Protein AF-A0A7C6C4B9-F1 (afdb_monomer_lite)

Radius of gyration: 12.63 Å; chains: 1; bounding box: 38×22×32 Å

Foldseek 3Di:
DDDFPDKDKDQDDLVCQVLQQVVQCVVCVPDPSSHDDSVRVVCQCVVPRVQWMFIDTVNHTPDIGGDPD

Secondary structure (DSSP, 8-state):
-PPP--EEEEE--GGGHHHHHHHHHHH-TTSSS-S--HHHHHHHHHH-GGGEEEEEETTEEEEEEE---

Sequence (69 aa):
MREIDNITLQFLKLEDYGDLKQAMIEAYPNIPEPFWKEKQLKVLVENFPEGQIVIMIDNEFAGCALSHH

Structure (mmCIF, N/CA/C/O backbone):
data_AF-A0A7C6C4B9-F1
#
_entry.id   AF-A0A7C6C4B9-F1
#
loop_
_atom_site.group_PDB
_atom_site.id
_atom_site.type_symbol
_atom_site.label_atom_id
_atom_site.label_alt_id
_atom_site.label_comp_id
_atom_site.label_asym_id
_atom_site.label_entity_id
_atom_site.label_seq_id
_atom_site.pdbx_PDB_ins_code
_atom_site.Cartn_x
_atom_site.Cartn_y
_atom_site.Cartn_z
_atom_site.occupancy
_atom_site.B_iso_or_equiv
_atom_site.auth_seq_id
_atom_site.auth_comp_id
_atom_site.auth_asym_id
_atom_site.auth_atom_id
_atom_site.pdbx_PDB_model_num
ATOM 1 N N . MET A 1 1 ? -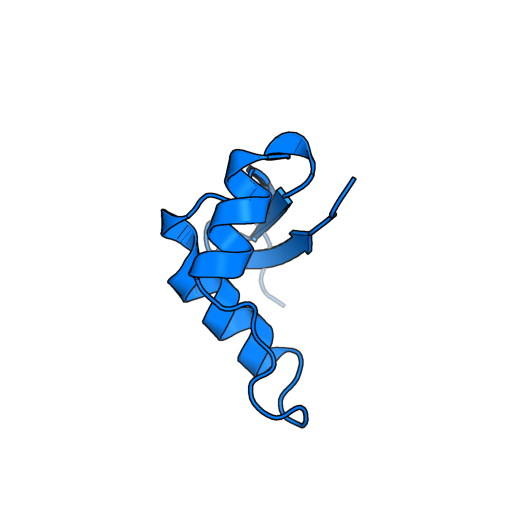25.959 -2.309 5.572 1.00 69.38 1 MET A N 1
ATOM 2 C CA . MET A 1 1 ? -24.680 -1.584 5.451 1.00 69.38 1 MET A CA 1
ATOM 3 C C . MET A 1 1 ? -23.921 -1.868 6.734 1.00 69.38 1 MET A C 1
ATOM 5 O O . MET A 1 1 ? -24.548 -1.786 7.782 1.00 69.38 1 MET A O 1
ATOM 9 N N . ARG A 1 2 ? -22.679 -2.351 6.651 1.00 87.00 2 ARG A N 1
ATOM 10 C CA . ARG A 1 2 ? -21.849 -2.625 7.835 1.00 87.00 2 ARG A CA 1
ATOM 11 C C . ARG A 1 2 ? -21.378 -1.289 8.424 1.00 87.00 2 ARG A C 1
ATOM 13 O O . ARG A 1 2 ? -21.084 -0.380 7.649 1.00 87.00 2 ARG A O 1
ATOM 20 N N . GLU A 1 3 ? -21.356 -1.172 9.749 1.00 93.50 3 GLU A N 1
ATOM 21 C CA . GLU A 1 3 ? -20.702 -0.048 10.431 1.00 93.50 3 GLU A CA 1
ATOM 22 C C . GLU A 1 3 ? -19.184 -0.258 10.416 1.00 93.50 3 GLU A C 1
ATOM 24 O O . GLU A 1 3 ? -18.718 -1.394 10.481 1.00 93.50 3 GLU A O 1
ATOM 29 N N . ILE A 1 4 ? -18.437 0.833 10.248 1.00 95.19 4 ILE A N 1
ATOM 30 C CA . ILE A 1 4 ? -16.973 0.829 10.248 1.00 95.19 4 ILE A CA 1
ATOM 31 C C . ILE A 1 4 ? -16.522 1.251 11.642 1.00 95.19 4 ILE A C 1
ATOM 33 O O . ILE A 1 4 ? -16.880 2.345 12.085 1.00 95.19 4 ILE A O 1
ATOM 37 N N . ASP A 1 5 ? -15.721 0.415 12.297 1.00 95.62 5 ASP A N 1
ATOM 38 C CA . ASP A 1 5 ? -15.222 0.674 13.647 1.00 95.62 5 ASP A CA 1
ATOM 39 C C . ASP A 1 5 ? -13.915 1.473 13.606 1.00 95.62 5 ASP A C 1
ATOM 41 O O . ASP A 1 5 ? -13.681 2.361 14.432 1.00 95.62 5 ASP A O 1
ATOM 45 N N . ASN A 1 6 ? -13.045 1.173 12.637 1.00 96.81 6 ASN A N 1
ATOM 46 C CA . ASN A 1 6 ? -11.744 1.811 12.521 1.00 96.81 6 ASN A CA 1
ATOM 47 C C . ASN A 1 6 ? -11.305 2.023 11.068 1.00 96.81 6 ASN A C 1
ATOM 49 O O . ASN A 1 6 ? -11.450 1.152 10.213 1.00 96.81 6 ASN A O 1
ATOM 53 N N . ILE A 1 7 ? -10.681 3.178 10.825 1.00 96.44 7 ILE A N 1
ATOM 54 C CA . ILE A 1 7 ? -9.889 3.437 9.625 1.00 96.44 7 ILE A CA 1
ATOM 55 C C . ILE A 1 7 ? -8.470 3.771 10.071 1.00 96.44 7 ILE A C 1
ATOM 57 O O . ILE A 1 7 ? -8.275 4.694 10.866 1.00 96.44 7 ILE A O 1
ATOM 61 N N . THR A 1 8 ? -7.483 3.056 9.536 1.00 97.06 8 THR A N 1
ATOM 62 C CA . THR A 1 8 ? -6.066 3.319 9.811 1.00 97.06 8 THR A CA 1
ATOM 63 C C . THR A 1 8 ? -5.313 3.615 8.520 1.00 97.06 8 THR A C 1
ATOM 65 O O . THR A 1 8 ? -5.489 2.937 7.511 1.00 97.06 8 THR A O 1
ATOM 68 N N . LEU A 1 9 ? -4.448 4.627 8.571 1.00 96.69 9 LEU A N 1
ATOM 69 C CA . LEU A 1 9 ? -3.459 4.932 7.540 1.00 96.69 9 LEU A CA 1
ATOM 70 C C . LEU A 1 9 ? -2.099 4.409 7.995 1.00 96.69 9 LEU A C 1
ATOM 72 O O . LEU A 1 9 ? -1.670 4.698 9.113 1.00 96.69 9 LEU A O 1
ATOM 76 N N . GLN A 1 10 ? -1.431 3.643 7.139 1.00 96.19 10 GLN A N 1
ATOM 77 C CA . GLN A 1 10 ? -0.128 3.048 7.434 1.00 96.19 10 GLN A CA 1
ATOM 78 C C . GLN A 1 10 ? 0.814 3.233 6.251 1.00 96.19 10 GLN A C 1
ATOM 80 O O . GLN A 1 10 ? 0.363 3.334 5.111 1.00 96.19 10 GLN A O 1
ATOM 85 N N . PHE A 1 11 ? 2.121 3.260 6.511 1.00 97.06 11 PHE A N 1
ATOM 86 C CA . PHE A 1 11 ? 3.092 3.143 5.429 1.00 97.06 11 PHE A CA 1
ATOM 87 C C . PHE A 1 11 ? 3.129 1.704 4.931 1.00 97.06 11 PHE A C 1
ATOM 89 O O . PHE A 1 11 ? 3.214 0.775 5.736 1.00 97.06 11 PHE A O 1
ATOM 96 N N . LEU A 1 12 ? 3.068 1.544 3.613 1.00 96.25 12 LEU A N 1
ATOM 97 C CA . LEU A 1 12 ? 3.155 0.250 2.957 1.00 96.25 12 LEU A CA 1
ATOM 98 C C . LEU A 1 12 ? 4.525 -0.368 3.215 1.00 96.25 12 LEU A C 1
ATOM 100 O O . LEU A 1 12 ? 5.553 0.294 3.064 1.00 96.25 12 LEU A O 1
ATOM 104 N N . LYS A 1 13 ? 4.549 -1.655 3.529 1.00 94.94 13 LYS A N 1
ATOM 105 C CA . LYS A 1 13 ? 5.775 -2.427 3.668 1.00 94.94 13 LYS A CA 1
ATOM 106 C C . LYS A 1 13 ? 5.827 -3.535 2.631 1.00 94.94 13 LYS A C 1
ATOM 108 O O . LYS A 1 13 ? 4.830 -3.927 2.035 1.00 94.94 13 LYS A O 1
ATOM 113 N N . LEU A 1 14 ? 7.022 -4.090 2.436 1.00 95.12 14 LEU A N 1
ATOM 114 C CA . LEU A 1 14 ? 7.200 -5.212 1.515 1.00 95.12 14 LEU A CA 1
ATOM 115 C C . LEU A 1 14 ? 6.425 -6.468 1.964 1.00 95.12 14 LEU A C 1
ATOM 117 O O . LEU A 1 14 ? 6.013 -7.257 1.119 1.00 95.12 14 LEU A O 1
ATOM 121 N N . GLU A 1 15 ? 6.198 -6.630 3.273 1.00 94.44 15 GLU A N 1
ATOM 122 C CA . GLU A 1 15 ? 5.386 -7.718 3.845 1.0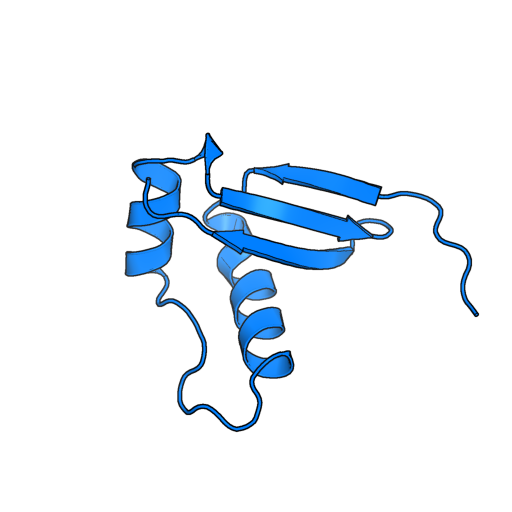0 94.44 15 GLU A CA 1
ATOM 123 C C . GLU A 1 15 ? 3.919 -7.686 3.384 1.00 94.44 15 GLU A C 1
ATOM 125 O O . GLU A 1 15 ? 3.306 -8.742 3.251 1.00 94.44 15 GLU A O 1
ATOM 130 N N . ASP A 1 16 ? 3.404 -6.512 3.008 1.00 93.06 16 ASP A N 1
ATOM 131 C CA . ASP A 1 16 ? 2.020 -6.313 2.558 1.00 93.06 16 ASP A CA 1
ATOM 132 C C . ASP A 1 16 ? 1.821 -6.637 1.060 1.00 93.06 16 ASP A C 1
ATOM 134 O O . ASP A 1 16 ? 0.736 -6.450 0.505 1.00 93.06 16 ASP A O 1
ATOM 138 N N . TYR A 1 17 ? 2.865 -7.106 0.359 1.00 94.44 17 TYR A N 1
ATOM 139 C CA . TYR A 1 17 ? 2.831 -7.319 -1.094 1.00 94.44 17 TYR A CA 1
ATOM 140 C C . TYR A 1 17 ? 1.697 -8.248 -1.551 1.00 94.44 17 TYR A C 1
ATOM 142 O O . TYR A 1 17 ? 1.119 -8.034 -2.619 1.00 94.44 17 TYR A O 1
ATOM 150 N N . GLY A 1 18 ? 1.388 -9.281 -0.762 1.00 94.12 18 GLY A N 1
ATOM 151 C CA . GLY A 1 18 ? 0.323 -10.233 -1.075 1.00 94.12 18 GLY A CA 1
ATOM 152 C C . GLY A 1 18 ? -1.043 -9.555 -1.178 1.00 94.12 18 GLY A C 1
ATOM 153 O O . GLY A 1 18 ? -1.712 -9.680 -2.207 1.00 94.12 18 GLY A O 1
ATOM 154 N N . ASP A 1 19 ? -1.399 -8.781 -0.153 1.00 93.25 19 ASP A N 1
ATOM 155 C CA . ASP A 1 19 ? -2.685 -8.086 -0.063 1.00 93.25 19 ASP A CA 1
ATOM 156 C C . ASP A 1 19 ? -2.786 -6.975 -1.109 1.00 93.25 19 ASP A C 1
ATOM 158 O O . ASP A 1 19 ? -3.783 -6.884 -1.828 1.00 93.25 19 ASP A O 1
ATOM 162 N N . LEU A 1 20 ? -1.705 -6.207 -1.299 1.00 93.75 20 LEU A N 1
ATOM 163 C CA . LEU A 1 20 ? -1.618 -5.213 -2.368 1.00 93.75 20 LEU A CA 1
ATOM 164 C C . LEU A 1 20 ? -1.878 -5.847 -3.738 1.00 93.75 20 LEU A C 1
ATOM 166 O O . LEU A 1 20 ? -2.671 -5.333 -4.527 1.00 93.75 20 LEU A O 1
ATOM 170 N N . LYS A 1 21 ? -1.194 -6.953 -4.048 1.00 93.50 21 LYS A N 1
ATOM 171 C CA . LYS A 1 21 ? -1.314 -7.616 -5.348 1.00 93.50 21 LYS A CA 1
ATOM 172 C C . LYS A 1 21 ? -2.746 -8.077 -5.597 1.00 93.50 21 LYS A C 1
ATOM 174 O O . LYS A 1 21 ? -3.246 -7.894 -6.707 1.00 93.50 21 LYS A O 1
ATOM 179 N N . GLN A 1 22 ? -3.386 -8.661 -4.587 1.00 92.56 22 GLN A N 1
ATOM 180 C CA . GLN A 1 22 ? -4.770 -9.105 -4.683 1.00 92.56 22 GLN A CA 1
ATOM 181 C C . GLN A 1 22 ? -5.709 -7.917 -4.932 1.00 92.56 22 GLN A C 1
ATOM 183 O O . GLN A 1 22 ? -6.468 -7.938 -5.900 1.00 92.56 22 GLN A O 1
ATOM 188 N N . ALA A 1 23 ? -5.574 -6.842 -4.151 1.00 91.06 23 ALA A N 1
ATOM 189 C CA . ALA A 1 23 ? -6.375 -5.632 -4.317 1.00 91.06 23 ALA A CA 1
ATOM 190 C C . ALA A 1 23 ? -6.208 -4.999 -5.711 1.00 91.06 23 ALA A C 1
ATOM 192 O O . ALA A 1 23 ? -7.181 -4.564 -6.323 1.00 91.06 23 ALA A O 1
ATOM 193 N N . MET A 1 24 ? -4.989 -4.987 -6.261 1.00 90.94 24 MET A N 1
ATOM 194 C CA . MET A 1 24 ? -4.731 -4.488 -7.617 1.00 90.94 24 MET A CA 1
ATOM 195 C C . MET A 1 24 ? -5.392 -5.355 -8.701 1.00 90.94 24 MET A C 1
ATOM 197 O O . MET A 1 24 ? -5.928 -4.820 -9.671 1.00 90.94 24 MET A O 1
ATOM 201 N N . ILE A 1 25 ? -5.383 -6.684 -8.546 1.00 92.38 25 ILE A N 1
ATOM 202 C CA . ILE A 1 25 ? -6.067 -7.602 -9.472 1.00 92.38 25 ILE A CA 1
ATOM 203 C C . ILE A 1 25 ? -7.578 -7.361 -9.455 1.00 92.38 25 ILE A C 1
ATOM 205 O O . ILE A 1 25 ? -8.201 -7.303 -10.515 1.00 92.38 25 ILE A O 1
ATOM 209 N N . GLU A 1 26 ? -8.157 -7.179 -8.271 1.00 91.25 26 GLU A N 1
ATOM 210 C CA . GLU A 1 26 ? -9.591 -6.933 -8.105 1.00 91.25 26 GLU A CA 1
ATOM 211 C C . GLU A 1 26 ? -10.025 -5.554 -8.613 1.00 91.25 26 GLU A C 1
ATOM 213 O O . GLU A 1 26 ? -11.089 -5.431 -9.220 1.00 91.25 26 GLU A O 1
ATOM 218 N N . ALA A 1 27 ? -9.198 -4.523 -8.419 1.00 89.69 27 ALA A N 1
ATOM 219 C CA . ALA A 1 27 ? -9.488 -3.163 -8.870 1.00 89.69 27 ALA A CA 1
ATOM 220 C C . ALA A 1 27 ? -9.439 -3.012 -10.402 1.00 89.6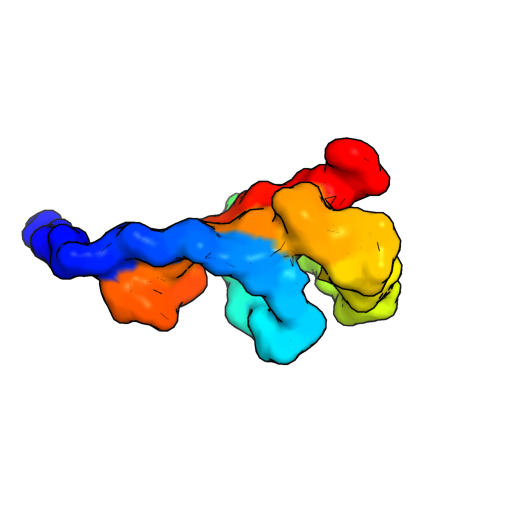9 27 ALA A C 1
ATOM 222 O O . ALA A 1 27 ? -10.139 -2.169 -10.968 1.00 89.69 27 ALA A O 1
ATOM 223 N N . TYR A 1 28 ? -8.631 -3.831 -11.084 1.00 90.00 28 TYR A N 1
ATOM 224 C CA . TYR A 1 28 ? -8.378 -3.720 -12.523 1.00 90.00 28 TYR A CA 1
ATOM 225 C C . TYR A 1 28 ? -8.540 -5.065 -13.261 1.00 90.00 28 TYR A C 1
ATOM 227 O O . TYR A 1 28 ? -7.612 -5.516 -13.937 1.00 90.00 28 TYR A O 1
ATOM 235 N N . PRO A 1 29 ? -9.730 -5.693 -13.230 1.00 91.38 29 PRO A N 1
ATOM 236 C CA . PRO A 1 29 ? -9.938 -7.061 -13.724 1.00 91.38 29 PRO A CA 1
ATO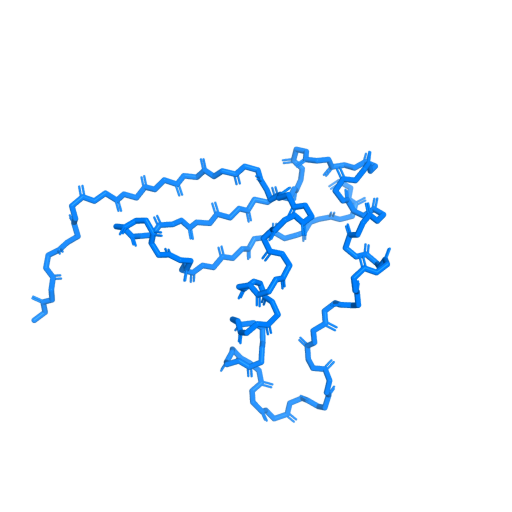M 237 C C . PRO A 1 29 ? -9.712 -7.230 -15.236 1.00 91.38 29 PRO A C 1
ATOM 239 O O . PRO A 1 29 ? -9.535 -8.344 -15.720 1.00 91.38 29 PRO A O 1
ATOM 242 N N . ASN A 1 30 ? -9.720 -6.129 -15.994 1.00 94.38 30 ASN A N 1
ATOM 243 C CA . ASN A 1 30 ? -9.573 -6.129 -17.452 1.00 94.38 30 ASN A CA 1
ATOM 244 C C . ASN A 1 30 ? -8.151 -5.793 -17.929 1.00 94.38 30 ASN A C 1
ATOM 246 O O . ASN A 1 30 ? -7.901 -5.787 -19.134 1.00 94.38 30 ASN A O 1
ATOM 250 N N . ILE A 1 31 ? -7.231 -5.470 -17.017 1.00 92.31 31 ILE A N 1
ATOM 251 C CA . ILE A 1 31 ? -5.840 -5.167 -17.354 1.00 92.31 31 ILE A CA 1
ATOM 252 C C . ILE A 1 31 ? -5.015 -6.444 -17.130 1.00 92.31 31 ILE A C 1
ATOM 254 O O . ILE A 1 31 ? -5.043 -6.989 -16.029 1.00 92.31 31 ILE A O 1
ATOM 258 N N . PRO A 1 32 ? -4.282 -6.954 -18.137 1.00 89.31 32 PRO A N 1
ATOM 259 C CA . PRO A 1 32 ? -3.366 -8.075 -17.945 1.00 89.31 32 PRO A CA 1
ATOM 260 C C . PRO A 1 32 ? -2.243 -7.705 -16.973 1.00 89.31 32 PRO A C 1
ATOM 262 O O . PRO A 1 32 ? -1.635 -6.649 -17.118 1.00 89.31 32 PRO A O 1
ATOM 265 N N . GLU A 1 33 ? -1.956 -8.590 -16.014 1.00 88.56 33 GLU A N 1
ATOM 266 C CA . GLU A 1 33 ? -0.937 -8.378 -14.970 1.00 88.56 33 GLU A CA 1
ATOM 267 C C . GLU A 1 33 ? -1.033 -6.985 -14.309 1.00 88.56 33 GLU A C 1
ATOM 269 O O . GLU A 1 33 ? -0.068 -6.219 -14.329 1.00 88.56 33 GLU A O 1
ATOM 274 N N . PRO A 1 34 ? -2.182 -6.630 -13.705 1.00 89.19 34 PRO A N 1
ATOM 275 C CA . PRO A 1 34 ? -2.476 -5.261 -13.282 1.00 89.19 34 PRO A CA 1
ATOM 276 C C . PRO A 1 34 ? -1.773 -4.857 -11.980 1.00 89.19 34 PRO A C 1
ATOM 278 O O . PRO A 1 34 ? -2.254 -3.992 -11.256 1.00 89.19 34 PRO A O 1
ATOM 281 N N . PHE A 1 35 ? -0.667 -5.510 -11.633 1.00 91.25 35 PHE A N 1
ATOM 282 C CA . PHE A 1 35 ? -0.011 -5.385 -10.341 1.00 91.25 35 PHE A CA 1
ATOM 283 C C . PHE A 1 35 ? 1.457 -4.993 -10.488 1.00 91.25 35 PHE A C 1
ATOM 285 O O . PHE A 1 35 ? 2.152 -5.400 -11.422 1.00 91.25 35 PHE A O 1
ATOM 292 N N . TRP A 1 36 ? 1.964 -4.247 -9.508 1.00 91.88 36 TRP A N 1
ATOM 293 C CA . TRP A 1 36 ? 3.399 -4.021 -9.376 1.00 91.88 36 TRP A CA 1
ATOM 294 C C . TRP A 1 36 ? 4.110 -5.346 -9.100 1.00 91.88 36 TRP A C 1
ATOM 296 O O . TRP A 1 36 ? 3.664 -6.165 -8.293 1.00 91.88 36 TRP A O 1
ATOM 306 N N . LYS A 1 37 ? 5.249 -5.583 -9.752 1.00 93.69 37 LYS A N 1
ATOM 307 C CA . LYS A 1 37 ? 6.101 -6.726 -9.403 1.00 93.69 37 LYS A CA 1
ATOM 308 C C . LYS A 1 37 ? 6.765 -6.452 -8.058 1.00 93.69 37 LYS A C 1
ATOM 31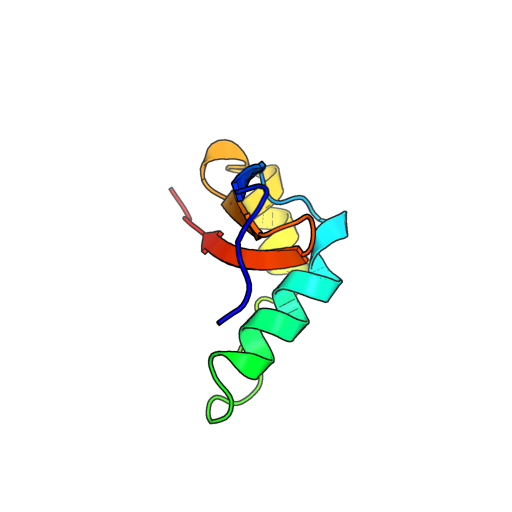0 O O . LYS A 1 37 ? 7.158 -5.322 -7.787 1.00 93.69 37 LYS A O 1
ATOM 315 N N . GLU A 1 38 ? 6.985 -7.494 -7.264 1.00 94.19 38 GLU A N 1
ATOM 316 C CA . GLU A 1 38 ? 7.607 -7.394 -5.933 1.00 94.19 38 GLU A CA 1
ATOM 317 C C . GLU A 1 38 ? 8.915 -6.584 -5.940 1.00 94.19 38 GLU A C 1
ATOM 319 O O . GLU A 1 38 ? 9.137 -5.727 -5.092 1.00 94.19 38 GLU A O 1
ATOM 324 N N . LYS A 1 39 ? 9.755 -6.770 -6.969 1.00 94.81 39 LYS A N 1
ATOM 325 C CA . LYS A 1 39 ? 10.997 -5.998 -7.145 1.00 94.81 39 LYS A CA 1
ATOM 326 C C . LYS A 1 39 ? 10.758 -4.501 -7.357 1.00 94.81 39 LYS A C 1
ATOM 328 O O . LYS A 1 39 ? 11.564 -3.701 -6.904 1.00 94.81 39 LYS A O 1
ATOM 333 N N . GLN A 1 40 ? 9.697 -4.125 -8.070 1.00 93.62 40 GLN A N 1
ATOM 334 C CA . GLN A 1 40 ? 9.348 -2.719 -8.293 1.00 93.62 40 GLN A CA 1
ATOM 335 C C . GLN A 1 40 ? 8.796 -2.101 -7.011 1.00 93.62 40 GLN A C 1
ATOM 337 O O . GLN A 1 40 ? 9.202 -1.002 -6.649 1.00 93.62 40 GLN A O 1
ATOM 342 N N . LEU A 1 41 ? 7.938 -2.838 -6.297 1.00 94.94 41 LEU A N 1
ATOM 343 C CA . LEU A 1 41 ? 7.436 -2.403 -5.000 1.00 94.94 41 LEU A CA 1
ATOM 344 C C . LEU A 1 41 ? 8.588 -2.187 -4.015 1.00 94.94 41 LEU A C 1
ATOM 346 O O . LEU A 1 41 ? 8.661 -1.140 -3.386 1.00 94.94 41 LEU A O 1
ATOM 350 N N . LYS A 1 42 ? 9.524 -3.135 -3.933 1.00 95.62 42 LYS A N 1
ATOM 351 C CA . LYS A 1 42 ? 10.703 -3.017 -3.072 1.00 95.62 42 LYS A CA 1
ATOM 352 C C . LYS A 1 42 ? 11.456 -1.702 -3.302 1.00 95.62 42 LYS A C 1
ATOM 354 O O . LYS A 1 42 ? 11.772 -1.018 -2.339 1.00 95.62 42 LYS A O 1
ATOM 359 N N . VAL A 1 43 ? 11.670 -1.314 -4.561 1.00 95.44 43 VAL A N 1
ATOM 360 C CA . VAL A 1 43 ? 12.325 -0.041 -4.909 1.00 95.44 43 VAL A CA 1
ATOM 361 C C . VAL A 1 43 ? 11.537 1.166 -4.391 1.00 95.44 43 VAL A C 1
ATOM 363 O O . VAL A 1 43 ? 12.146 2.103 -3.887 1.00 95.44 43 VAL A O 1
ATOM 366 N N . LEU A 1 44 ? 10.205 1.158 -4.499 1.00 94.69 44 LEU A N 1
ATOM 367 C CA . LEU A 1 44 ? 9.357 2.247 -4.001 1.00 94.69 44 LEU A CA 1
ATOM 368 C C . LEU A 1 44 ? 9.438 2.379 -2.481 1.00 94.69 44 LEU A C 1
ATOM 370 O O . LEU A 1 44 ? 9.692 3.466 -1.970 1.00 94.69 44 LEU A O 1
ATOM 374 N N . VAL A 1 45 ? 9.255 1.264 -1.772 1.00 95.31 45 VAL A N 1
ATOM 375 C CA . VAL A 1 45 ? 9.213 1.251 -0.307 1.00 95.31 45 VAL A CA 1
ATOM 376 C C . VAL A 1 45 ? 10.592 1.544 0.298 1.00 95.31 45 VAL A C 1
ATOM 378 O O . VAL A 1 45 ? 10.672 2.163 1.351 1.00 95.31 45 VAL A O 1
ATOM 381 N N . GLU A 1 46 ? 11.687 1.151 -0.363 1.00 95.12 46 GLU A N 1
ATOM 382 C CA . GLU A 1 46 ? 13.049 1.456 0.103 1.00 95.12 46 GLU A CA 1
ATOM 383 C C . GLU A 1 46 ? 13.481 2.898 -0.201 1.00 95.12 46 GLU A C 1
ATOM 385 O O . GLU A 1 46 ? 14.177 3.502 0.613 1.00 95.12 46 GLU A O 1
ATOM 390 N N . ASN A 1 47 ? 13.089 3.459 -1.350 1.00 95.44 47 ASN A N 1
ATOM 391 C CA . ASN A 1 47 ? 13.543 4.793 -1.757 1.00 95.44 47 ASN A CA 1
ATOM 392 C C . ASN A 1 47 ? 12.650 5.927 -1.253 1.00 95.44 47 ASN A C 1
ATOM 394 O O . ASN A 1 47 ? 13.151 7.027 -1.030 1.00 95.44 47 ASN A O 1
ATOM 398 N N . PHE A 1 48 ? 11.342 5.691 -1.137 1.00 95.38 48 PHE A N 1
ATOM 399 C CA . PHE A 1 48 ? 10.385 6.706 -0.708 1.00 95.38 48 PHE A CA 1
ATOM 400 C C . PHE A 1 48 ? 9.239 6.096 0.116 1.00 95.38 48 PHE A C 1
ATOM 402 O O . PHE A 1 48 ? 8.089 6.075 -0.340 1.00 95.38 48 PHE A O 1
ATOM 409 N N . PRO A 1 49 ? 9.539 5.569 1.319 1.00 94.81 49 PRO A N 1
ATOM 410 C CA . PRO A 1 49 ? 8.555 4.905 2.173 1.00 94.81 49 PRO A CA 1
ATOM 411 C C . PRO A 1 49 ? 7.393 5.823 2.564 1.00 94.81 49 PRO A C 1
ATOM 413 O O . PRO A 1 49 ? 6.253 5.372 2.635 1.00 94.81 49 PRO A O 1
ATOM 416 N N . GLU A 1 50 ? 7.648 7.116 2.764 1.00 95.81 50 GLU A N 1
ATOM 417 C CA . GLU A 1 50 ? 6.633 8.090 3.172 1.00 95.81 50 GLU A CA 1
ATOM 418 C C . GLU A 1 50 ? 5.572 8.331 2.088 1.00 95.81 50 GLU A C 1
ATOM 420 O O . GLU A 1 50 ? 4.451 8.736 2.394 1.00 95.81 50 GLU A O 1
ATOM 425 N N . GLY A 1 51 ? 5.917 8.063 0.824 1.00 95.56 51 GLY A N 1
ATOM 426 C CA . GLY A 1 51 ? 5.008 8.154 -0.316 1.00 95.56 51 GLY A CA 1
ATOM 427 C C . GLY A 1 51 ? 4.192 6.896 -0.586 1.00 95.56 51 GLY A C 1
ATOM 428 O O . GLY A 1 51 ? 3.394 6.900 -1.524 1.00 95.56 51 GLY A O 1
ATOM 429 N N . GLN A 1 52 ? 4.401 5.821 0.181 1.00 96.88 52 GLN A N 1
ATOM 430 C CA . GLN A 1 52 ? 3.675 4.565 0.009 1.00 96.88 52 GLN A CA 1
ATOM 431 C C . GLN A 1 52 ? 2.711 4.393 1.176 1.00 96.88 52 GLN A C 1
ATOM 433 O O . GLN A 1 52 ? 3.126 4.097 2.293 1.00 96.88 52 GLN A O 1
ATOM 438 N N . ILE A 1 53 ? 1.417 4.589 0.932 1.00 96.62 53 ILE A N 1
ATOM 439 C CA . ILE A 1 53 ? 0.399 4.604 1.988 1.00 96.62 53 ILE A CA 1
ATOM 440 C C . ILE A 1 53 ? -0.665 3.549 1.699 1.00 96.62 53 ILE A C 1
ATOM 442 O O . ILE A 1 53 ? -1.127 3.410 0.566 1.00 96.62 53 ILE A O 1
ATOM 446 N N . VAL A 1 54 ? -1.090 2.843 2.743 1.00 96.06 54 VAL A N 1
ATOM 447 C CA . VAL A 1 54 ? -2.218 1.908 2.746 1.00 96.06 54 VAL A CA 1
ATOM 448 C C . VAL A 1 54 ? -3.327 2.446 3.643 1.00 96.06 54 VAL A C 1
ATOM 450 O O . VAL A 1 54 ? -3.067 3.009 4.708 1.00 96.06 54 VAL A O 1
ATOM 453 N N . ILE A 1 55 ? -4.568 2.255 3.204 1.00 95.44 55 ILE A N 1
ATOM 454 C CA . ILE A 1 55 ? -5.781 2.478 3.986 1.00 95.44 55 ILE A CA 1
ATOM 455 C C . ILE A 1 55 ? -6.309 1.114 4.423 1.00 95.44 55 ILE A C 1
ATOM 457 O O . ILE A 1 55 ? -6.577 0.249 3.587 1.00 95.44 55 ILE A O 1
ATOM 461 N N . MET A 1 56 ? -6.499 0.956 5.728 1.00 94.44 56 MET A N 1
ATOM 462 C CA . MET A 1 56 ? -7.108 -0.220 6.342 1.00 94.44 56 MET A CA 1
ATOM 463 C C . MET A 1 56 ? -8.494 0.144 6.876 1.00 94.44 56 MET A C 1
ATOM 465 O O . MET A 1 56 ? -8.640 1.194 7.507 1.00 94.44 56 MET A O 1
ATOM 469 N N . ILE A 1 57 ? -9.488 -0.717 6.663 1.00 95.31 57 ILE A N 1
ATOM 470 C CA . ILE A 1 57 ? -10.820 -0.626 7.281 1.00 95.31 57 ILE A CA 1
ATOM 471 C C . ILE A 1 57 ? -10.986 -1.856 8.162 1.00 95.31 57 ILE A C 1
ATOM 473 O O . ILE A 1 57 ? -10.913 -2.972 7.662 1.00 95.31 57 ILE A O 1
ATOM 477 N N . ASP A 1 58 ? -11.172 -1.666 9.466 1.00 95.06 58 ASP A N 1
ATOM 478 C CA . ASP A 1 58 ? -11.302 -2.761 10.438 1.00 95.06 58 ASP A CA 1
ATOM 479 C C . ASP A 1 58 ? -10.187 -3.824 10.306 1.00 95.06 58 ASP A C 1
ATOM 481 O O . ASP A 1 58 ? -10.431 -5.028 10.369 1.00 95.06 58 ASP A O 1
ATOM 485 N N . ASN A 1 59 ? -8.947 -3.357 10.120 1.00 91.75 59 ASN A N 1
ATOM 486 C CA . ASN A 1 59 ? -7.730 -4.153 9.908 1.00 91.75 59 ASN A CA 1
ATOM 487 C C . ASN A 1 59 ? -7.669 -4.946 8.588 1.00 91.75 59 ASN A C 1
ATOM 489 O O . ASN A 1 59 ? -6.736 -5.725 8.402 1.00 91.75 59 ASN A O 1
ATOM 493 N N . GLU A 1 60 ? -8.593 -4.720 7.657 1.00 90.81 60 GLU A N 1
ATOM 494 C CA . GLU A 1 60 ? -8.558 -5.285 6.305 1.00 90.81 60 GLU A CA 1
ATOM 495 C C . GLU A 1 60 ? -8.028 -4.258 5.296 1.00 90.81 60 GLU A C 1
ATOM 497 O O . GLU A 1 60 ? -8.310 -3.061 5.401 1.00 90.81 60 GLU A O 1
ATOM 502 N N . PHE A 1 61 ? -7.251 -4.720 4.311 1.00 91.69 61 PHE A N 1
ATOM 503 C CA . PHE A 1 61 ? -6.707 -3.868 3.254 1.00 91.69 61 PHE A CA 1
ATOM 504 C C . PHE A 1 61 ? -7.845 -3.311 2.393 1.00 91.69 61 PHE A C 1
ATOM 506 O O . PHE A 1 61 ? -8.526 -4.056 1.692 1.00 91.69 61 PHE A O 1
ATOM 513 N N . ALA A 1 62 ? -8.039 -1.993 2.422 1.00 92.62 62 ALA A N 1
ATOM 514 C CA . ALA A 1 62 ? -9.097 -1.331 1.660 1.00 92.62 62 ALA A CA 1
ATOM 515 C C . ALA A 1 62 ? -8.572 -0.640 0.395 1.00 92.62 62 ALA A C 1
ATOM 517 O O . ALA A 1 62 ? -9.310 -0.462 -0.574 1.00 92.62 62 ALA A O 1
ATOM 518 N N . GLY A 1 63 ? -7.302 -0.233 0.389 1.00 91.81 63 GLY A N 1
ATOM 519 C CA . GLY A 1 63 ? -6.684 0.413 -0.761 1.00 91.81 63 GLY A CA 1
ATOM 520 C C . GLY A 1 63 ? -5.316 1.000 -0.448 1.00 91.81 63 GLY A C 1
ATOM 521 O O . GLY A 1 63 ? -4.866 1.007 0.694 1.00 91.81 63 GLY A O 1
ATOM 522 N N . CYS A 1 64 ? -4.656 1.532 -1.472 1.00 94.12 64 CYS A N 1
ATOM 523 C CA . CYS A 1 64 ? -3.344 2.155 -1.337 1.00 94.12 64 CYS A CA 1
ATOM 524 C C . CYS A 1 64 ? -3.159 3.335 -2.292 1.00 94.12 64 CYS A C 1
ATOM 526 O O . CYS A 1 64 ? -3.802 3.413 -3.341 1.00 94.12 64 CYS A O 1
ATOM 528 N N . ALA A 1 65 ? -2.204 4.198 -1.963 1.00 93.62 65 ALA A N 1
ATOM 529 C CA . ALA A 1 65 ? -1.650 5.210 -2.848 1.00 93.62 65 ALA A CA 1
ATOM 530 C C . ALA A 1 65 ? -0.130 5.026 -2.926 1.00 93.62 65 ALA A C 1
ATOM 532 O O . ALA A 1 65 ? 0.533 4.881 -1.899 1.00 93.62 65 ALA A O 1
ATOM 533 N N . LEU A 1 66 ? 0.403 5.021 -4.148 1.00 93.62 66 LEU A N 1
ATOM 534 C CA . LEU A 1 66 ? 1.827 4.844 -4.427 1.00 93.62 66 LEU A CA 1
ATOM 535 C C . LEU A 1 66 ? 2.334 6.065 -5.191 1.00 93.62 66 LEU A C 1
ATOM 537 O O . LEU A 1 66 ? 1.737 6.441 -6.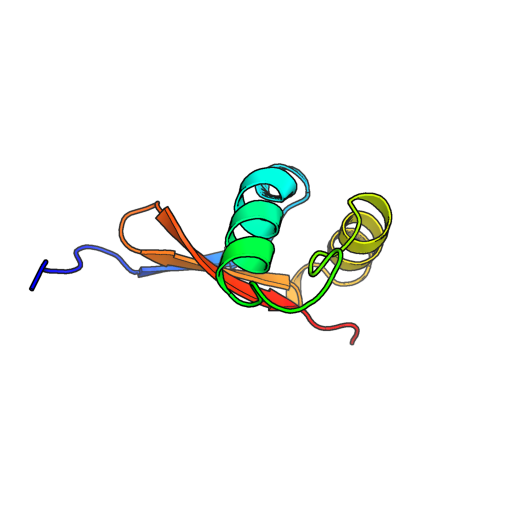203 1.00 93.62 66 LEU A O 1
ATOM 541 N N . SER A 1 67 ? 3.434 6.660 -4.733 1.00 93.56 67 SER A N 1
ATOM 542 C CA . SER A 1 67 ? 4.131 7.740 -5.441 1.00 93.56 67 SER A CA 1
ATOM 543 C C . SER A 1 67 ? 5.570 7.356 -5.762 1.00 93.56 67 SER A C 1
ATOM 545 O O . SER A 1 67 ? 6.212 6.609 -5.030 1.00 93.56 67 SER A O 1
ATOM 547 N N . HIS A 1 68 ? 6.103 7.912 -6.846 1.00 84.88 68 HIS A N 1
ATOM 548 C CA . HIS A 1 68 ? 7.518 7.792 -7.192 1.00 84.88 68 HIS A CA 1
ATOM 549 C C . HIS A 1 68 ? 8.386 8.927 -6.612 1.00 84.88 68 HIS A C 1
ATOM 551 O O . HIS A 1 68 ? 9.608 8.773 -6.586 1.00 84.88 68 HIS A O 1
ATOM 557 N N . HIS A 1 69 ? 7.774 10.038 -6.170 1.00 77.81 69 HIS A N 1
ATOM 558 C CA . HIS A 1 69 ? 8.423 11.262 -5.672 1.00 77.81 69 HIS A CA 1
ATOM 559 C C . HIS A 1 69 ? 7.598 11.965 -4.593 1.00 77.81 69 HIS A C 1
ATOM 561 O O . HIS A 1 69 ? 6.352 11.799 -4.615 1.00 77.81 69 HIS A O 1
#

pLDDT: mean 93.05, std 4.22, range [69.38, 97.06]